Protein AF-A0A972W2P7-F1 (afdb_monomer_lite)

Sequence (77 aa):
MNFISNVPSELEAYFQQFRKHIVGVGQTFKSPYGEKEIIYTDWTASGRLYRPIEEKLLNDFGPFVANTHTETSITGS

Structure (mmCIF, N/CA/C/O backbone):
data_AF-A0A972W2P7-F1
#
_entry.id   AF-A0A972W2P7-F1
#
loop_
_atom_site.group_PDB
_atom_site.id
_atom_site.type_symbol
_atom_site.label_atom_id
_atom_site.label_alt_id
_atom_site.label_comp_id
_atom_site.label_asym_id
_atom_site.label_entity_id
_atom_site.label_seq_id
_atom_site.pdbx_PDB_ins_code
_atom_site.Cartn_x
_atom_site.Cartn_y
_atom_site.Cartn_z
_atom_site.occupancy
_atom_site.B_iso_or_equiv
_atom_site.auth_seq_id
_atom_site.auth_comp_id
_atom_site.auth_asym_id
_atom_site.auth_atom_id
_atom_site.pdbx_PDB_model_num
ATOM 1 N N . MET A 1 1 ? -34.550 13.651 11.771 1.00 41.16 1 MET A N 1
ATOM 2 C CA . MET A 1 1 ? -33.990 12.327 11.429 1.00 41.16 1 MET A CA 1
ATOM 3 C C . MET A 1 1 ? -33.215 12.512 10.128 1.00 41.16 1 MET A C 1
ATOM 5 O O . MET A 1 1 ? -33.848 12.637 9.090 1.00 41.16 1 MET A O 1
ATOM 9 N N . ASN A 1 2 ? -31.890 12.678 10.176 1.00 42.16 2 ASN A N 1
ATOM 10 C CA . ASN A 1 2 ? -31.090 12.815 8.953 1.00 42.16 2 ASN A CA 1
ATOM 11 C C . ASN A 1 2 ? -30.794 11.414 8.424 1.00 42.16 2 ASN A C 1
ATOM 13 O O . ASN A 1 2 ? -30.108 10.638 9.085 1.00 42.16 2 ASN A O 1
ATOM 17 N N . PHE A 1 3 ? -31.346 11.085 7.260 1.00 53.41 3 PHE A N 1
ATOM 18 C CA . PHE A 1 3 ? -30.975 9.880 6.536 1.00 53.41 3 PHE A CA 1
ATOM 19 C C . PHE A 1 3 ? -29.570 10.093 5.973 1.00 53.41 3 PHE A C 1
ATOM 21 O O . PHE A 1 3 ? -29.374 10.932 5.098 1.00 53.41 3 PHE A O 1
ATOM 28 N N . ILE A 1 4 ? -28.586 9.367 6.501 1.00 64.50 4 ILE A N 1
ATOM 29 C CA . ILE A 1 4 ? -27.285 9.245 5.844 1.00 64.50 4 ILE A CA 1
ATOM 30 C C . ILE A 1 4 ? -27.542 8.430 4.575 1.00 64.50 4 ILE A C 1
ATOM 32 O O . ILE A 1 4 ? -27.988 7.285 4.648 1.00 64.50 4 ILE A O 1
ATOM 36 N N . SER A 1 5 ? -27.339 9.035 3.408 1.00 65.69 5 SER A N 1
ATOM 37 C CA . SER A 1 5 ? -27.412 8.319 2.140 1.00 65.69 5 SER A CA 1
ATOM 38 C C . SER A 1 5 ? -26.281 7.290 2.086 1.00 65.69 5 SER A C 1
ATOM 40 O O . SER A 1 5 ? -25.115 7.666 2.083 1.00 65.69 5 SER A O 1
ATOM 42 N N . ASN A 1 6 ? -26.619 6.003 1.988 1.00 73.44 6 ASN A N 1
ATOM 43 C CA . ASN A 1 6 ? -25.657 4.907 1.777 1.00 73.44 6 ASN A CA 1
ATOM 44 C C . ASN A 1 6 ? -25.106 4.843 0.337 1.00 73.44 6 ASN A C 1
ATOM 46 O O . ASN A 1 6 ? -24.512 3.843 -0.059 1.00 73.44 6 ASN A O 1
ATOM 50 N N . VAL A 1 7 ? -25.348 5.875 -0.472 1.00 84.81 7 VAL A N 1
ATOM 51 C CA . VAL A 1 7 ? -24.838 5.957 -1.840 1.00 84.81 7 VAL A CA 1
ATOM 52 C C . VAL A 1 7 ? -23.480 6.655 -1.784 1.00 84.81 7 VAL A C 1
ATOM 54 O O . VAL A 1 7 ? -23.423 7.770 -1.258 1.00 84.81 7 VAL A O 1
ATOM 57 N N . PRO A 1 8 ? -22.408 6.032 -2.306 1.00 86.19 8 PRO A N 1
ATOM 58 C CA . PRO A 1 8 ? -21.107 6.675 -2.393 1.00 86.19 8 PRO A CA 1
ATOM 59 C C . PRO A 1 8 ? -21.220 7.984 -3.168 1.00 86.19 8 PRO A C 1
ATOM 61 O O . PRO A 1 8 ? -21.923 8.055 -4.180 1.00 86.19 8 PRO A O 1
ATOM 64 N N . SER A 1 9 ? -20.505 9.016 -2.725 1.00 94.44 9 SER A N 1
ATOM 65 C CA . SER A 1 9 ? -20.371 10.231 -3.538 1.00 94.44 9 SER A CA 1
ATOM 66 C C . SER A 1 9 ? -19.707 9.913 -4.886 1.00 94.44 9 SER A C 1
ATOM 68 O O . SER A 1 9 ? -19.000 8.912 -5.015 1.00 94.44 9 SER A O 1
ATOM 70 N N . GLU A 1 10 ? -19.870 10.778 -5.888 1.00 96.06 10 GLU A N 1
ATOM 71 C CA . GLU A 1 10 ? -19.206 10.603 -7.191 1.00 96.06 10 GLU A CA 1
ATOM 72 C C . GLU A 1 10 ? -17.684 10.439 -7.046 1.00 96.06 10 GLU A C 1
ATOM 74 O O . GLU A 1 10 ? -17.083 9.570 -7.678 1.00 96.06 10 GLU A O 1
ATOM 79 N N . LEU A 1 11 ? -17.066 11.224 -6.156 1.00 96.69 11 LEU A N 1
ATOM 80 C CA . LEU A 1 11 ? -15.638 11.125 -5.858 1.00 96.69 11 LEU A CA 1
ATOM 81 C C . LEU A 1 11 ? -15.291 9.815 -5.153 1.00 96.69 11 LEU A C 1
ATOM 83 O O . LEU A 1 11 ? -14.290 9.189 -5.489 1.00 96.69 11 LEU A O 1
ATOM 87 N N . GLU A 1 12 ? -16.107 9.374 -4.199 1.00 93.94 12 GLU A N 1
ATOM 88 C CA . GLU A 1 12 ? -15.890 8.097 -3.519 1.00 93.94 12 GLU A CA 1
ATOM 89 C C . GLU A 1 12 ? -15.951 6.928 -4.506 1.00 93.94 12 GLU A C 1
ATOM 91 O O . GLU A 1 12 ? -15.035 6.105 -4.530 1.00 93.94 12 GLU A O 1
ATOM 96 N N . ALA A 1 13 ? -16.955 6.914 -5.386 1.00 95.50 13 ALA A N 1
ATOM 97 C CA . ALA A 1 13 ? -17.087 5.920 -6.444 1.00 95.50 13 ALA A CA 1
ATOM 98 C C . ALA A 1 13 ? -15.891 5.953 -7.410 1.00 95.50 13 ALA A C 1
ATOM 100 O O . ALA A 1 13 ? -15.306 4.909 -7.709 1.00 95.50 13 ALA A O 1
ATOM 101 N N . TYR A 1 14 ? -15.478 7.146 -7.853 1.00 96.94 14 TYR A N 1
ATOM 102 C CA . TYR A 1 14 ? -14.315 7.317 -8.724 1.00 96.94 14 TYR A CA 1
ATOM 103 C C . TYR A 1 14 ? -13.025 6.801 -8.074 1.00 96.94 14 TYR A C 1
ATOM 105 O O . TYR A 1 14 ? -12.250 6.081 -8.712 1.00 96.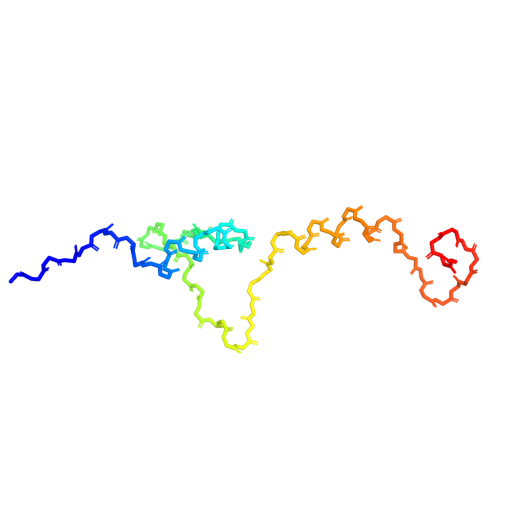94 14 TYR A O 1
ATOM 113 N N . PHE A 1 15 ? -12.795 7.130 -6.798 1.00 96.38 15 PHE A N 1
ATOM 114 C CA . PHE A 1 15 ? -11.571 6.759 -6.090 1.00 96.38 15 PHE A CA 1
ATOM 115 C C . PHE A 1 15 ? -11.566 5.321 -5.558 1.00 96.38 15 PHE A C 1
ATOM 117 O O . PHE A 1 15 ? -10.499 4.797 -5.219 1.00 96.38 15 PHE A O 1
ATOM 124 N N . GLN A 1 16 ? -12.712 4.638 -5.535 1.00 95.50 16 GLN A N 1
ATOM 125 C CA . GLN A 1 16 ? -12.833 3.263 -5.044 1.00 95.50 16 GLN A CA 1
ATOM 126 C C . GLN A 1 16 ? -11.898 2.286 -5.769 1.00 95.50 16 GLN A C 1
ATOM 128 O O . GLN A 1 16 ? -11.319 1.390 -5.146 1.00 95.50 16 GLN A O 1
ATOM 133 N N . GLN A 1 17 ? -11.689 2.492 -7.073 1.00 96.06 17 GLN A N 1
ATOM 134 C CA . GLN A 1 17 ? -10.774 1.679 -7.876 1.00 96.06 17 GLN A CA 1
ATOM 135 C C . GLN A 1 17 ? -9.311 1.785 -7.425 1.00 96.06 17 GLN A C 1
ATOM 137 O O . GLN A 1 17 ? -8.573 0.821 -7.580 1.00 96.06 17 GLN A O 1
ATOM 142 N N . PHE A 1 18 ? -8.897 2.911 -6.843 1.00 96.38 18 PHE A N 1
ATOM 143 C CA . PHE A 1 18 ? -7.552 3.087 -6.293 1.00 96.38 18 PHE A CA 1
ATOM 144 C C . PHE A 1 18 ? -7.511 2.611 -4.840 1.00 96.38 18 PHE A C 1
ATOM 146 O O . PHE A 1 18 ? -6.592 1.901 -4.437 1.00 96.38 18 PHE A O 1
ATOM 153 N N . ARG A 1 19 ? -8.554 2.913 -4.053 1.00 94.88 19 ARG A N 1
ATOM 154 C CA . ARG A 1 19 ? -8.642 2.535 -2.634 1.00 94.88 19 ARG A CA 1
ATOM 155 C C . ARG A 1 19 ? -8.437 1.034 -2.406 1.00 94.88 19 ARG A C 1
ATOM 157 O O . ARG A 1 19 ? -7.740 0.661 -1.468 1.00 94.88 19 ARG A O 1
ATOM 164 N N . LYS A 1 20 ? -8.984 0.175 -3.275 1.00 95.69 20 LYS A N 1
ATOM 165 C CA . LYS A 1 20 ? -8.839 -1.294 -3.175 1.00 95.69 20 LYS A CA 1
ATOM 166 C C . LYS A 1 20 ? -7.390 -1.799 -3.283 1.00 95.69 20 LYS A C 1
ATOM 168 O O . LYS A 1 20 ? -7.114 -2.931 -2.902 1.00 95.69 20 LYS A O 1
ATOM 173 N N . HIS A 1 21 ? -6.476 -0.987 -3.814 1.00 97.75 21 HIS A N 1
ATOM 174 C CA . HIS A 1 21 ? -5.070 -1.343 -4.016 1.00 97.75 21 HIS A CA 1
ATOM 175 C C . HIS A 1 21 ? -4.145 -0.865 -2.887 1.00 97.75 21 HIS A C 1
ATOM 177 O O . HIS A 1 21 ? -2.968 -1.226 -2.865 1.00 97.75 21 HIS A O 1
ATOM 183 N N . ILE A 1 22 ? -4.663 -0.094 -1.930 1.00 97.12 22 ILE A N 1
ATOM 184 C CA . ILE A 1 22 ? -3.929 0.299 -0.727 1.00 97.12 22 ILE A CA 1
ATOM 185 C C . ILE A 1 22 ? -3.633 -0.952 0.108 1.00 97.12 22 ILE A C 1
ATOM 187 O O . ILE A 1 22 ? -4.534 -1.715 0.463 1.00 97.12 22 ILE A O 1
ATOM 191 N N . VAL A 1 23 ? -2.368 -1.162 0.466 1.00 96.50 23 VAL A N 1
ATOM 192 C CA . VAL A 1 23 ? -1.972 -2.299 1.301 1.00 96.50 23 VAL A CA 1
ATOM 193 C C . VAL A 1 23 ? -2.536 -2.132 2.718 1.00 96.50 23 VAL A C 1
ATOM 195 O O . VAL A 1 23 ? -2.408 -1.087 3.363 1.00 96.50 23 VAL A O 1
ATOM 198 N N . GLY A 1 24 ? -3.208 -3.178 3.205 1.00 94.75 24 GLY A N 1
ATOM 199 C CA . GLY A 1 24 ? -3.867 -3.189 4.512 1.00 94.75 24 GLY A CA 1
ATOM 200 C C . GLY A 1 24 ? -5.145 -2.343 4.592 1.00 94.75 24 GLY A C 1
ATOM 201 O O . GLY A 1 24 ? -5.568 -1.999 5.698 1.00 94.75 24 GLY A O 1
ATOM 202 N N . VAL A 1 25 ? -5.748 -1.947 3.465 1.00 95.31 25 VAL A N 1
ATOM 203 C CA . VAL A 1 25 ? -7.086 -1.332 3.481 1.00 95.31 25 VAL A CA 1
ATOM 204 C C . VAL A 1 25 ? -8.097 -2.285 4.124 1.00 95.31 25 VAL A C 1
ATOM 206 O O . VAL A 1 25 ? -8.117 -3.470 3.802 1.00 95.31 25 VAL A O 1
ATOM 209 N N . GLY A 1 26 ? -8.899 -1.783 5.068 1.00 94.25 26 GLY A N 1
ATOM 210 C CA . GLY A 1 26 ? -9.851 -2.602 5.830 1.00 94.25 26 GLY A CA 1
ATOM 211 C C . GLY A 1 26 ? -9.201 -3.598 6.798 1.00 94.25 26 GLY A C 1
ATOM 212 O O . GLY A 1 26 ? -9.872 -4.508 7.275 1.00 94.25 26 GLY A O 1
ATOM 213 N N . GLN A 1 27 ? -7.899 -3.464 7.082 1.00 96.38 27 GLN A N 1
ATOM 214 C CA . GLN A 1 27 ? -7.216 -4.326 8.043 1.00 96.38 27 GLN A CA 1
ATOM 215 C C . GLN A 1 27 ? -7.825 -4.152 9.434 1.00 96.38 27 GLN A C 1
ATOM 217 O O . GLN A 1 27 ? -8.029 -3.028 9.890 1.00 96.38 27 GLN A O 1
ATOM 222 N N . THR A 1 28 ? -8.040 -5.260 10.132 1.00 97.75 28 THR A N 1
ATOM 223 C CA . THR A 1 28 ? -8.511 -5.273 11.515 1.00 97.75 28 THR A CA 1
ATOM 224 C C . THR A 1 28 ? -7.414 -5.711 12.481 1.00 97.75 28 THR A C 1
ATOM 226 O O . THR A 1 28 ? -6.391 -6.287 12.094 1.00 97.75 28 THR A O 1
ATOM 229 N N . PHE A 1 29 ? -7.627 -5.425 13.763 1.00 97.25 29 PHE A N 1
ATOM 230 C CA . PHE A 1 29 ? -6.822 -5.938 14.864 1.00 97.25 29 PHE A CA 1
ATOM 231 C C . PHE A 1 29 ? -7.709 -6.330 16.051 1.00 97.25 29 PHE A C 1
ATOM 233 O O . PHE A 1 29 ? -8.818 -5.818 16.229 1.00 97.25 29 PHE A O 1
ATOM 240 N N . LYS A 1 30 ? -7.212 -7.245 16.889 1.00 98.31 30 LYS A N 1
ATOM 241 C CA . LYS A 1 30 ? -7.884 -7.626 18.136 1.00 98.31 30 LYS A CA 1
ATOM 242 C C . LYS A 1 30 ? -7.530 -6.639 19.241 1.00 98.31 30 LYS A C 1
ATOM 244 O O . LYS A 1 30 ? -6.357 -6.421 19.528 1.00 98.31 30 LYS A O 1
ATOM 249 N N . SER A 1 31 ? -8.551 -6.094 19.890 1.00 96.81 31 SER A N 1
ATOM 250 C CA . SER A 1 31 ? -8.424 -5.279 21.099 1.00 96.81 31 SER A CA 1
ATOM 251 C C . SER A 1 31 ? -9.103 -5.979 22.287 1.00 96.81 31 SER A C 1
ATOM 253 O O . SER A 1 31 ? -9.904 -6.894 22.075 1.00 96.81 31 SER A O 1
ATOM 255 N N . PRO A 1 32 ? -8.877 -5.523 23.534 1.00 97.88 32 PRO A N 1
ATOM 256 C CA . PRO A 1 32 ? -9.657 -5.975 24.692 1.00 97.88 32 PRO A CA 1
ATOM 257 C C . PRO A 1 32 ? -11.176 -5.771 24.549 1.00 97.88 32 PRO A C 1
ATOM 259 O O . PRO A 1 32 ? -11.952 -6.406 25.253 1.00 97.88 32 PRO A O 1
ATOM 262 N N . TYR A 1 33 ? -11.608 -4.915 23.618 1.00 97.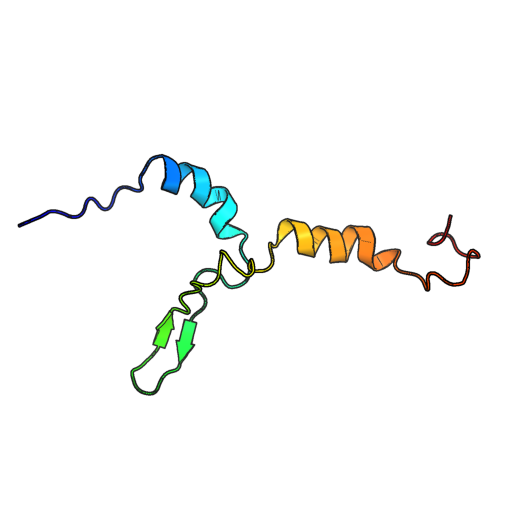00 33 TYR A N 1
ATOM 263 C CA . TYR A 1 33 ? -13.009 -4.581 23.349 1.00 97.00 33 TYR A CA 1
ATOM 264 C C . TYR A 1 33 ? -13.529 -5.210 22.044 1.00 97.00 33 TYR A C 1
ATOM 266 O O . TYR A 1 33 ? -14.439 -4.666 21.409 1.00 97.00 33 TYR A O 1
ATOM 274 N N . GLY A 1 34 ? -12.913 -6.312 21.607 1.00 97.62 34 GLY A N 1
ATOM 275 C CA . GLY A 1 34 ? -13.244 -7.020 20.370 1.00 97.62 34 GLY A CA 1
ATOM 276 C C . GLY A 1 34 ? -12.403 -6.592 19.166 1.00 97.62 34 GLY A C 1
ATOM 277 O O . GLY A 1 34 ? -11.418 -5.857 19.294 1.00 97.62 34 GLY A O 1
ATOM 278 N N . GLU A 1 35 ? -12.783 -7.082 17.989 1.00 98.19 35 GLU A N 1
ATOM 279 C CA . GLU A 1 35 ? -12.147 -6.722 16.722 1.00 98.19 35 GLU A CA 1
ATOM 280 C C . GLU A 1 35 ? -12.450 -5.263 16.356 1.00 98.19 35 GLU A C 1
ATOM 282 O O . GLU A 1 35 ? -13.575 -4.783 16.523 1.00 98.19 35 GLU A O 1
ATOM 287 N N . LYS A 1 36 ? -11.422 -4.543 15.902 1.00 97.62 36 LYS A N 1
ATOM 288 C CA . LYS A 1 36 ? -11.499 -3.138 15.493 1.00 97.62 36 LYS A CA 1
ATOM 289 C C . LYS A 1 36 ? -10.823 -2.955 14.142 1.00 97.62 36 LYS A C 1
ATOM 291 O O . LYS A 1 36 ? -9.823 -3.611 13.859 1.00 97.62 36 LYS A O 1
ATOM 296 N N . GLU A 1 37 ? -11.345 -2.041 13.333 1.00 96.62 37 GLU A N 1
ATOM 297 C CA . GLU A 1 37 ? -10.704 -1.623 12.086 1.00 96.62 37 GLU A CA 1
ATOM 298 C C . GLU A 1 37 ? -9.504 -0.710 12.376 1.00 96.62 37 GLU A C 1
ATOM 300 O O . GLU A 1 37 ? -9.544 0.144 13.265 1.00 96.62 37 GLU A O 1
ATOM 305 N N . ILE A 1 38 ? -8.426 -0.883 11.614 1.00 95.31 38 ILE A N 1
ATOM 306 C CA . ILE A 1 38 ? -7.282 0.023 11.619 1.00 95.31 38 ILE A CA 1
ATOM 307 C C . ILE A 1 38 ? -7.615 1.225 10.740 1.00 95.31 38 ILE A C 1
ATOM 309 O O . ILE A 1 38 ? -7.511 1.172 9.513 1.00 95.31 38 ILE A O 1
ATOM 313 N N . ILE A 1 39 ? -7.935 2.343 11.384 1.00 93.62 39 ILE A N 1
ATOM 314 C CA . ILE A 1 39 ? -8.129 3.623 10.708 1.00 93.62 39 ILE A CA 1
ATOM 315 C C . ILE A 1 39 ? -6.776 4.316 10.572 1.00 93.62 39 ILE A C 1
ATOM 317 O O . ILE A 1 39 ? -6.161 4.717 11.556 1.00 93.62 39 ILE A O 1
ATOM 321 N N . TYR A 1 40 ? -6.295 4.441 9.339 1.00 93.25 40 TYR A N 1
ATOM 322 C CA . TYR A 1 40 ? -5.079 5.190 9.048 1.00 93.25 40 TYR A CA 1
ATOM 323 C C . TYR A 1 40 ? -5.431 6.639 8.729 1.00 93.25 40 TYR A C 1
ATOM 325 O O . TYR A 1 40 ? -6.196 6.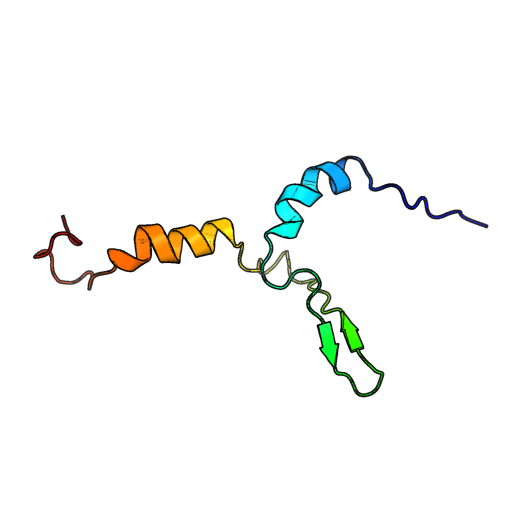901 7.800 1.00 93.25 40 TYR A O 1
ATOM 333 N N . THR A 1 41 ? -4.882 7.564 9.508 1.00 92.50 41 THR A N 1
ATOM 334 C CA . THR A 1 41 ? -5.210 8.995 9.441 1.00 92.50 41 THR A CA 1
ATOM 335 C C . THR A 1 41 ? -4.019 9.871 9.067 1.00 92.50 41 THR A C 1
ATOM 337 O O . THR A 1 41 ? -4.178 11.079 8.963 1.00 92.50 41 THR A O 1
ATOM 340 N N . ASP A 1 42 ? -2.844 9.284 8.843 1.00 92.62 42 ASP A N 1
ATOM 341 C CA . ASP A 1 42 ? -1.587 10.016 8.647 1.00 92.62 42 ASP A CA 1
ATOM 342 C C . ASP A 1 42 ? -1.237 10.265 7.166 1.00 92.62 42 ASP A C 1
ATOM 344 O O . AS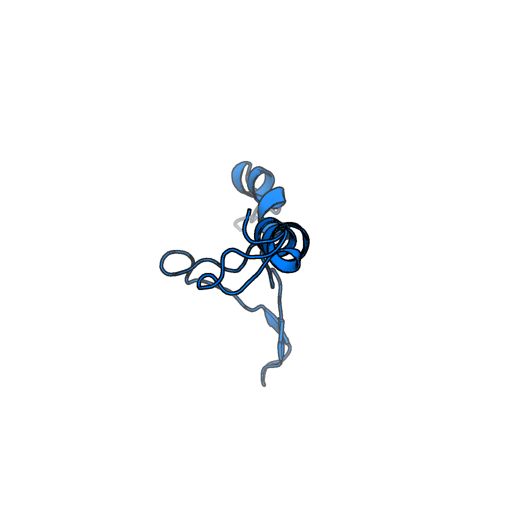P A 1 42 ? -0.079 10.444 6.808 1.00 92.62 42 ASP A O 1
ATOM 348 N N . TRP A 1 43 ? -2.252 10.304 6.292 1.00 89.50 43 TRP A N 1
ATOM 349 C CA . TRP A 1 43 ? -2.105 10.427 4.831 1.00 89.50 43 TRP A CA 1
ATOM 350 C C . TRP A 1 43 ? -1.319 11.660 4.365 1.00 89.50 43 TRP A C 1
ATOM 352 O O . TRP A 1 43 ? -0.818 11.680 3.244 1.00 89.50 43 TRP A O 1
ATOM 362 N N . THR A 1 44 ? -1.246 12.703 5.194 1.00 91.56 44 THR A N 1
ATOM 363 C CA . THR A 1 44 ? -0.507 13.935 4.895 1.00 91.56 44 THR A CA 1
ATOM 364 C C . THR A 1 44 ? 0.985 13.813 5.170 1.00 91.56 44 THR A C 1
ATOM 366 O O . THR A 1 44 ? 1.767 14.465 4.485 1.00 91.56 44 THR A O 1
ATOM 369 N N . ALA A 1 45 ? 1.386 13.024 6.172 1.00 92.75 45 ALA A N 1
ATOM 370 C CA . ALA A 1 45 ? 2.796 12.837 6.502 1.00 92.75 45 ALA A CA 1
ATOM 371 C C . ALA A 1 45 ? 3.384 11.631 5.766 1.00 92.75 45 ALA A C 1
ATOM 373 O O . ALA A 1 45 ? 4.531 11.673 5.325 1.00 92.75 45 ALA A O 1
ATOM 374 N N . SER A 1 46 ? 2.599 10.564 5.604 1.00 89.94 46 SER A N 1
ATOM 375 C CA . SER A 1 46 ? 3.003 9.381 4.855 1.00 89.94 46 SER A CA 1
ATOM 376 C C . SER A 1 46 ? 1.811 8.694 4.183 1.00 89.94 46 SER A C 1
ATOM 378 O O . SER A 1 46 ? 0.671 8.760 4.633 1.00 89.94 46 SER A O 1
ATOM 380 N N . GLY A 1 47 ? 2.066 8.050 3.046 1.00 91.00 47 GLY A N 1
ATOM 381 C CA . GLY A 1 47 ? 1.099 7.168 2.402 1.00 91.00 47 GLY A CA 1
ATOM 382 C C . GLY A 1 47 ? 1.314 5.724 2.842 1.00 91.00 47 GLY A C 1
ATOM 383 O O . GLY A 1 47 ? 2.432 5.314 3.152 1.00 91.00 47 GLY A O 1
ATOM 384 N N . ARG A 1 48 ? 0.255 4.913 2.807 1.00 95.00 48 ARG A N 1
ATOM 385 C CA . ARG A 1 48 ? 0.414 3.453 2.828 1.00 95.00 48 ARG A CA 1
ATOM 386 C C . ARG A 1 48 ? 0.974 2.952 1.500 1.00 95.00 48 ARG A C 1
ATOM 388 O O . ARG A 1 48 ? 0.725 3.557 0.458 1.00 95.00 48 ARG A O 1
ATOM 395 N N . LEU A 1 49 ? 1.655 1.805 1.545 1.00 96.75 49 LEU A N 1
ATOM 396 C CA . LEU A 1 49 ? 2.127 1.115 0.345 1.00 96.75 49 LEU A CA 1
ATOM 397 C C . LEU A 1 49 ? 0.972 0.881 -0.637 1.00 96.75 49 LEU A C 1
ATOM 399 O O . LEU A 1 49 ? -0.161 0.579 -0.235 1.00 96.75 49 LEU A O 1
ATOM 403 N N . TYR A 1 50 ? 1.271 0.998 -1.926 1.00 97.56 50 TYR A N 1
ATOM 404 C CA . TYR A 1 50 ? 0.293 0.857 -2.996 1.00 97.56 50 TYR A CA 1
ATOM 405 C C . TYR A 1 50 ? 0.639 -0.360 -3.843 1.00 97.56 50 TYR A C 1
ATOM 407 O O . TYR A 1 50 ? 1.666 -0.387 -4.516 1.00 97.56 50 TYR A O 1
ATOM 415 N N . ARG A 1 51 ? -0.2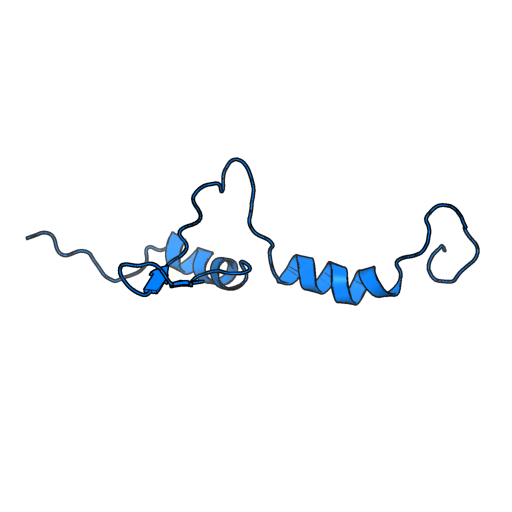28 -1.375 -3.818 1.00 98.12 51 ARG A N 1
ATOM 416 C CA . ARG A 1 51 ? 0.083 -2.710 -4.340 1.00 98.12 51 ARG A CA 1
ATOM 417 C C . ARG A 1 51 ? 0.626 -2.714 -5.780 1.00 98.12 51 ARG A C 1
ATOM 419 O O . ARG A 1 51 ? 1.639 -3.368 -5.976 1.00 98.12 51 ARG A O 1
ATOM 426 N N . PRO A 1 52 ? 0.062 -1.977 -6.757 1.00 97.88 52 PRO A N 1
ATOM 427 C CA . PRO A 1 52 ? 0.631 -1.919 -8.105 1.00 97.88 52 PRO A CA 1
ATOM 428 C C . PRO A 1 52 ? 2.082 -1.424 -8.170 1.00 97.88 52 PRO A C 1
ATOM 430 O O . PRO A 1 52 ? 2.837 -1.876 -9.025 1.00 97.88 52 PRO A O 1
ATOM 433 N N . ILE A 1 53 ? 2.484 -0.505 -7.284 1.00 97.81 53 ILE A N 1
ATOM 434 C CA . ILE A 1 53 ? 3.877 -0.041 -7.205 1.00 97.81 53 ILE A CA 1
ATOM 435 C C . ILE A 1 53 ? 4.746 -1.150 -6.614 1.00 97.81 53 ILE A C 1
ATOM 437 O O . ILE A 1 53 ? 5.766 -1.494 -7.204 1.00 97.81 53 ILE A O 1
ATOM 441 N N . GLU A 1 54 ? 4.310 -1.756 -5.508 1.00 98.00 54 GLU A N 1
ATOM 442 C CA . GLU A 1 54 ? 5.055 -2.836 -4.849 1.00 98.00 54 GLU A CA 1
ATOM 443 C C . GLU A 1 54 ? 5.220 -4.066 -5.747 1.00 98.00 54 GLU A C 1
ATOM 445 O O . GLU A 1 54 ? 6.295 -4.649 -5.807 1.00 98.00 54 GLU A O 1
ATOM 450 N N . GLU A 1 55 ? 4.180 -4.450 -6.489 1.00 98.25 55 GLU A N 1
ATOM 451 C CA . GLU A 1 55 ? 4.236 -5.562 -7.441 1.00 98.25 55 GLU A CA 1
ATOM 452 C C . GLU A 1 55 ? 5.217 -5.271 -8.575 1.00 98.25 55 GLU A C 1
ATOM 454 O O . GLU A 1 55 ? 5.929 -6.174 -9.005 1.00 98.25 55 GLU A O 1
ATOM 459 N N . LYS A 1 56 ? 5.310 -4.016 -9.025 1.00 97.69 56 LYS A N 1
ATOM 460 C CA . LYS A 1 56 ? 6.294 -3.620 -10.033 1.00 97.69 56 LYS A CA 1
ATOM 461 C C . LYS A 1 56 ? 7.712 -3.656 -9.467 1.00 97.69 56 LYS A C 1
ATOM 463 O O . LYS A 1 56 ? 8.607 -4.224 -10.086 1.00 97.69 56 LYS A O 1
ATOM 468 N N . LEU A 1 57 ? 7.911 -3.094 -8.274 1.00 96.19 57 LEU A N 1
ATOM 469 C CA . LEU A 1 57 ? 9.181 -3.160 -7.548 1.00 96.19 57 LEU A CA 1
ATOM 470 C C . LEU A 1 57 ? 9.631 -4.602 -7.336 1.00 96.19 57 LEU A C 1
ATOM 472 O O . LEU A 1 57 ? 10.790 -4.909 -7.580 1.00 96.19 57 LEU A O 1
ATOM 476 N N . LEU A 1 58 ? 8.724 -5.492 -6.946 1.00 97.12 58 LEU A N 1
ATOM 477 C CA . LEU A 1 58 ? 9.047 -6.882 -6.659 1.00 97.12 58 LEU A CA 1
ATOM 478 C C . LEU A 1 58 ? 9.315 -7.707 -7.921 1.00 97.12 58 LEU A C 1
ATOM 480 O O . LEU A 1 58 ? 10.275 -8.471 -7.938 1.00 97.12 58 LEU A O 1
ATOM 484 N N . ASN A 1 59 ? 8.465 -7.585 -8.943 1.00 96.25 59 ASN A N 1
ATOM 485 C CA . ASN A 1 59 ? 8.459 -8.510 -10.079 1.00 96.25 59 ASN A CA 1
ATOM 486 C C . ASN A 1 59 ? 9.216 -7.984 -11.303 1.00 96.25 59 ASN A C 1
ATOM 488 O O . ASN A 1 59 ? 9.796 -8.787 -12.029 1.00 96.25 59 ASN A O 1
ATOM 492 N N . ASP A 1 60 ? 9.235 -6.668 -11.529 1.00 93.56 60 ASP A N 1
ATOM 493 C CA . ASP A 1 60 ? 9.882 -6.082 -12.709 1.00 93.56 60 ASP A CA 1
ATOM 494 C C . ASP A 1 60 ? 11.286 -5.580 -12.378 1.00 93.56 60 ASP A C 1
ATOM 496 O O . ASP A 1 60 ? 12.185 -5.710 -13.198 1.00 93.56 60 ASP A O 1
ATOM 500 N N . PHE A 1 61 ? 11.479 -4.986 -11.196 1.00 90.69 61 PHE A N 1
ATOM 501 C CA . PHE A 1 61 ? 12.761 -4.394 -10.799 1.00 90.69 61 PHE A CA 1
ATOM 502 C C . PHE A 1 61 ? 13.579 -5.328 -9.905 1.00 90.69 61 PHE A C 1
ATOM 504 O O . PHE A 1 61 ? 14.776 -5.496 -10.120 1.00 90.69 61 PHE A O 1
ATOM 511 N N . GLY A 1 62 ? 12.927 -5.977 -8.938 1.00 91.50 62 GLY A N 1
ATOM 512 C CA . GLY A 1 62 ? 13.520 -6.890 -7.961 1.00 91.50 62 GLY A CA 1
ATOM 513 C C . GLY A 1 62 ? 14.462 -7.937 -8.562 1.00 91.50 62 GLY A C 1
ATOM 514 O O . GLY A 1 62 ? 15.578 -8.069 -8.059 1.00 91.50 62 GLY A O 1
ATOM 515 N N . PRO A 1 63 ? 14.094 -8.632 -9.659 1.00 91.12 63 PRO A N 1
ATOM 516 C CA . PRO A 1 63 ? 14.962 -9.632 -10.282 1.00 91.12 63 PRO A CA 1
ATOM 517 C C . PRO A 1 63 ? 16.266 -9.070 -10.859 1.00 91.12 63 PRO A C 1
ATOM 519 O O . PRO A 1 63 ? 17.210 -9.828 -11.066 1.00 91.12 63 PRO A O 1
ATOM 522 N N . PHE A 1 64 ? 16.327 -7.761 -11.119 1.00 85.88 64 PHE A N 1
ATOM 523 C CA . PHE A 1 64 ? 17.496 -7.084 -11.679 1.00 85.88 64 PHE A CA 1
ATOM 524 C C . PHE A 1 64 ? 18.257 -6.256 -10.641 1.00 85.88 64 PHE A C 1
ATOM 526 O O . PHE A 1 64 ? 19.189 -5.540 -10.995 1.00 85.88 64 PHE A O 1
ATOM 533 N N . VAL A 1 65 ? 17.891 -6.335 -9.357 1.00 84.88 65 VAL A N 1
ATOM 534 C CA . VAL A 1 65 ? 18.643 -5.650 -8.304 1.00 84.88 65 VAL A CA 1
ATOM 535 C C . VAL A 1 65 ? 20.032 -6.273 -8.203 1.00 84.88 65 VAL A C 1
ATOM 537 O O . VAL A 1 65 ? 20.195 -7.437 -7.842 1.00 84.88 65 VAL A O 1
ATOM 540 N N . ALA A 1 66 ? 21.042 -5.463 -8.492 1.00 79.38 66 ALA A N 1
ATOM 541 C CA . ALA A 1 66 ? 22.443 -5.790 -8.301 1.00 79.38 66 ALA A CA 1
ATOM 542 C C . ALA A 1 66 ? 23.114 -4.730 -7.427 1.00 79.38 66 ALA A C 1
ATOM 544 O O . ALA A 1 66 ? 22.609 -3.618 -7.259 1.00 79.38 66 ALA A O 1
ATOM 545 N N . ASN A 1 67 ? 24.272 -5.073 -6.866 1.00 72.44 67 ASN A N 1
ATOM 546 C CA . ASN A 1 67 ? 25.087 -4.095 -6.158 1.00 72.44 67 ASN A CA 1
ATOM 547 C C . ASN A 1 67 ? 25.474 -2.972 -7.126 1.00 72.44 67 ASN A C 1
ATOM 549 O O . ASN A 1 67 ? 26.154 -3.209 -8.119 1.00 72.44 67 ASN A O 1
ATOM 553 N N . THR A 1 68 ? 25.120 -1.734 -6.792 1.00 67.06 68 THR A N 1
ATOM 554 C CA . THR A 1 68 ? 25.393 -0.540 -7.614 1.00 67.06 68 THR A CA 1
ATOM 555 C C . THR A 1 68 ? 26.883 -0.203 -7.751 1.00 67.06 68 THR A C 1
ATOM 557 O O . THR A 1 68 ? 27.238 0.766 -8.408 1.00 67.06 68 THR A O 1
ATOM 560 N N . HIS A 1 69 ? 27.766 -0.971 -7.108 1.00 65.19 69 HIS A N 1
ATOM 561 C CA . HIS A 1 69 ? 29.215 -0.777 -7.101 1.00 65.19 69 HIS A CA 1
ATOM 562 C C . HIS A 1 69 ? 29.958 -1.675 -8.105 1.00 65.19 69 HIS A C 1
ATOM 564 O O . HIS A 1 69 ? 31.187 -1.740 -8.060 1.00 65.19 69 HIS A O 1
ATOM 570 N N . THR A 1 70 ? 29.262 -2.42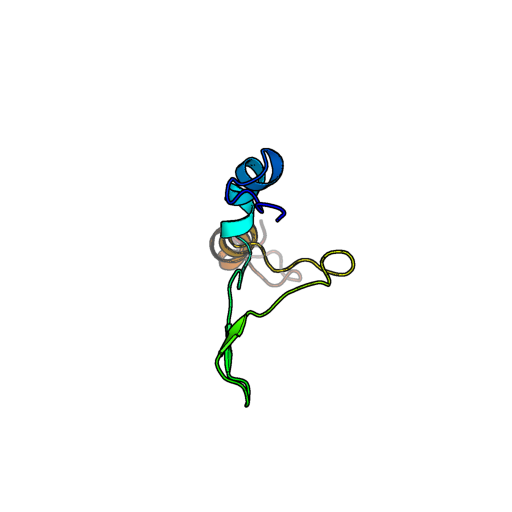7 -8.966 1.00 61.78 70 THR A N 1
ATOM 571 C CA . THR A 1 70 ? 29.917 -3.349 -9.911 1.00 61.78 70 THR A CA 1
ATOM 572 C C . THR A 1 70 ? 29.134 -3.462 -11.224 1.00 61.78 70 THR A C 1
ATOM 574 O O . THR A 1 70 ? 28.048 -4.026 -11.264 1.00 61.78 70 THR A O 1
ATOM 577 N N . GLU A 1 71 ? 29.703 -2.944 -12.314 1.00 58.50 71 GLU A N 1
ATOM 578 C CA . GLU A 1 71 ? 29.077 -2.821 -13.647 1.00 58.50 71 GLU A CA 1
ATOM 579 C C . GLU A 1 71 ? 29.234 -4.083 -14.528 1.00 58.50 71 GLU A C 1
ATOM 581 O O . GLU A 1 71 ? 29.415 -3.988 -15.738 1.00 58.50 71 GLU A O 1
ATOM 586 N N . THR A 1 72 ? 29.271 -5.295 -13.960 1.00 55.47 72 THR A N 1
ATOM 587 C CA . THR A 1 72 ? 29.697 -6.501 -14.718 1.00 55.47 72 THR A CA 1
ATOM 588 C C . THR A 1 72 ? 28.651 -7.614 -14.781 1.00 55.47 72 THR A C 1
ATOM 590 O O . THR A 1 72 ? 28.980 -8.795 -14.701 1.00 55.47 72 THR A O 1
ATOM 593 N N . SER A 1 73 ? 27.365 -7.292 -14.920 1.00 55.56 73 SER A N 1
ATOM 594 C CA . SER A 1 73 ? 26.317 -8.308 -15.128 1.00 55.56 73 SER A CA 1
ATOM 595 C C . SER A 1 73 ? 25.149 -7.753 -15.940 1.00 55.56 73 SER A C 1
ATOM 597 O O . SER A 1 73 ? 25.009 -6.544 -16.061 1.00 55.56 73 SER A O 1
ATOM 599 N N . ILE A 1 74 ? 24.289 -8.627 -16.478 1.00 62.16 74 ILE A N 1
ATOM 600 C CA . ILE A 1 74 ? 23.101 -8.269 -17.288 1.00 62.16 74 ILE A CA 1
ATOM 601 C C . ILE A 1 74 ? 22.076 -7.388 -16.539 1.00 62.16 74 ILE A C 1
ATOM 603 O O . ILE A 1 74 ? 21.125 -6.888 -17.121 1.00 62.16 74 ILE A O 1
ATOM 607 N N . THR A 1 75 ? 22.279 -7.224 -15.235 1.00 58.84 75 THR A N 1
ATOM 608 C CA . THR A 1 75 ? 21.554 -6.367 -14.292 1.00 58.84 75 THR A CA 1
ATOM 609 C C . THR A 1 75 ? 22.262 -5.024 -14.031 1.00 58.84 75 THR A C 1
ATOM 611 O O . THR A 1 75 ? 21.834 -4.259 -13.175 1.00 58.84 75 THR A O 1
ATOM 614 N N . GLY A 1 76 ? 23.382 -4.762 -14.712 1.00 50.56 76 GLY A N 1
ATOM 615 C CA . GLY A 1 76 ? 24.205 -3.551 -14.622 1.00 50.56 76 GLY A CA 1
ATOM 616 C C . GLY A 1 76 ? 24.603 -2.970 -15.988 1.00 50.56 76 GLY A C 1
ATOM 617 O O . GLY A 1 76 ? 25.549 -2.192 -16.044 1.00 50.56 76 GLY A O 1
ATOM 618 N N . SER A 1 77 ? 23.924 -3.356 -17.077 1.00 50.00 77 SER A N 1
ATOM 619 C CA . SER A 1 77 ? 24.000 -2.738 -18.417 1.00 50.00 77 SER A CA 1
ATOM 620 C C . SER A 1 77 ? 22.635 -2.216 -18.844 1.00 50.00 77 SER A C 1
ATOM 622 O O . SER A 1 77 ? 21.631 -2.824 -18.412 1.00 50.00 77 SER A O 1
#

pLDDT: mean 86.63, std 15.84, range [41.16, 98.31]

Secondary structure (DSSP, 8-state):
------SPPHHHHHHHHHHTTBTTTT-EEEETTEEEE-----TTT-PPPBHHHHHHIIIIIGGG---TT---STT--

Radius of gyration: 20.1 Å; chains: 1; bounding box: 64×24×43 Å

Foldseek 3Di:
DDDDPPDDDPVRVVCVVQLVQFPCRQPWDQDPVGIDGDDDDCVPVDGGDGNVVVCCCVPVLVVLDDDPPDCPDPSND